Protein AF-A0A2V7RT54-F1 (afdb_monomer_lite)

Secondary structure (DSSP, 8-state):
-EEEEEEEES-HHHHHHHHHHHHH-TTEEEEEEEEEEEEEETTEEEEEEEEEEEE----GGG--PPP-----

Sequence (72 aa):
V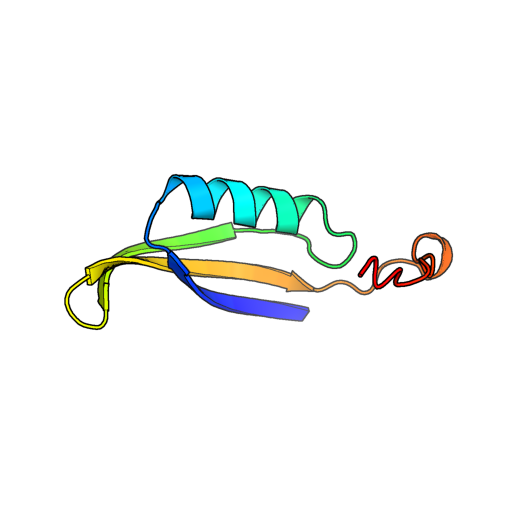RIRMIGLTPDIQALTRFMRQLESSPFFADVQLNNSQLASDQGKDVTQFTLDVTYTRPDTSVIHRVPLSSAK

Radius of gyration: 15.37 Å; chains: 1; bounding box: 38×24×32 Å

pLDDT: mean 87.2, std 9.38, range [47.59, 95.75]

Structure (mmCIF, N/CA/C/O backbone):
data_AF-A0A2V7RT54-F1
#
_entry.id   AF-A0A2V7RT54-F1
#
loop_
_atom_site.group_PDB
_atom_site.id
_atom_site.type_symbol
_atom_site.label_atom_id
_atom_site.label_alt_id
_atom_site.label_comp_id
_atom_site.label_asym_id
_atom_site.label_entity_id
_atom_site.label_seq_id
_atom_site.pdbx_PDB_ins_code
_atom_site.Cartn_x
_atom_site.Cartn_y
_atom_site.Cartn_z
_atom_site.occupancy
_atom_site.B_iso_or_equiv
_atom_site.auth_seq_id
_atom_site.auth_comp_id
_atom_site.auth_asym_id
_atom_site.auth_atom_id
_atom_site.pdbx_PDB_model_num
ATOM 1 N N . VAL A 1 1 ? 2.377 -3.702 -15.474 1.00 89.62 1 VAL A N 1
ATOM 2 C CA . VAL A 1 1 ? 1.054 -4.343 -15.238 1.00 89.62 1 VAL A CA 1
ATOM 3 C C . VAL A 1 1 ? 0.359 -3.583 -14.132 1.00 89.62 1 VAL A C 1
ATOM 5 O O . VAL A 1 1 ? 1.005 -3.348 -13.125 1.00 89.62 1 VAL A O 1
ATOM 8 N N . ARG A 1 2 ? -0.900 -3.168 -14.291 1.00 91.12 2 ARG A N 1
ATOM 9 C CA . ARG A 1 2 ? -1.609 -2.459 -13.216 1.00 91.12 2 ARG A CA 1
ATOM 10 C C . ARG A 1 2 ? -2.265 -3.467 -12.273 1.00 91.12 2 ARG A C 1
ATOM 12 O O . ARG A 1 2 ? -2.915 -4.398 -12.738 1.00 91.12 2 ARG A O 1
ATOM 19 N N . ILE A 1 3 ? -2.049 -3.300 -10.977 1.00 93.38 3 ILE A N 1
ATOM 20 C CA . ILE A 1 3 ? -2.532 -4.178 -9.914 1.00 93.38 3 ILE A CA 1
ATOM 21 C C . ILE A 1 3 ? -3.413 -3.349 -8.989 1.00 93.38 3 ILE A C 1
ATOM 23 O O . ILE A 1 3 ? -3.036 -2.248 -8.592 1.00 93.38 3 ILE A O 1
ATOM 27 N N . ARG A 1 4 ? -4.568 -3.905 -8.627 1.00 94.62 4 ARG A N 1
ATOM 28 C CA . ARG A 1 4 ? -5.427 -3.370 -7.577 1.00 94.62 4 ARG A CA 1
ATOM 29 C C . ARG A 1 4 ? -5.262 -4.204 -6.316 1.00 94.62 4 ARG A C 1
ATOM 31 O O . ARG A 1 4 ? -5.475 -5.412 -6.350 1.00 94.62 4 ARG A O 1
ATOM 38 N N . MET A 1 5 ? -4.900 -3.559 -5.218 1.00 93.38 5 MET A N 1
ATOM 39 C CA . MET A 1 5 ? -4.774 -4.168 -3.899 1.00 93.38 5 MET A CA 1
ATOM 40 C C . MET A 1 5 ? -5.907 -3.680 -3.009 1.00 93.38 5 MET A C 1
ATOM 42 O O . MET A 1 5 ? -6.109 -2.478 -2.862 1.00 93.38 5 MET A O 1
ATOM 46 N N . ILE A 1 6 ? -6.634 -4.617 -2.408 1.00 94.81 6 ILE A N 1
ATOM 47 C CA . ILE A 1 6 ? -7.675 -4.332 -1.421 1.00 94.81 6 ILE A CA 1
ATOM 48 C C . ILE A 1 6 ? -7.179 -4.895 -0.097 1.00 94.81 6 ILE A C 1
ATOM 50 O O . ILE A 1 6 ? -6.838 -6.074 -0.021 1.00 94.81 6 ILE A O 1
ATOM 54 N N . GLY A 1 7 ? -7.096 -4.042 0.917 1.00 93.00 7 GLY A N 1
ATOM 55 C CA . GLY A 1 7 ? -6.549 -4.403 2.217 1.00 93.00 7 GLY A CA 1
ATOM 56 C C . GLY A 1 7 ? -7.363 -3.830 3.364 1.00 93.00 7 GLY A C 1
ATOM 57 O O . GLY A 1 7 ? -8.160 -2.908 3.187 1.00 93.00 7 GLY A O 1
ATOM 58 N N . LEU A 1 8 ? -7.134 -4.395 4.546 1.00 94.31 8 LEU A N 1
ATOM 59 C CA . LEU A 1 8 ? -7.670 -3.921 5.815 1.00 94.31 8 LEU A CA 1
ATOM 60 C C . LEU A 1 8 ? -6.504 -3.462 6.686 1.00 94.31 8 LEU A C 1
ATOM 62 O O . LEU A 1 8 ? -5.461 -4.116 6.733 1.00 94.31 8 LEU A O 1
ATOM 66 N N . THR A 1 9 ? -6.679 -2.350 7.387 1.00 92.31 9 THR A N 1
ATOM 67 C CA . THR A 1 9 ? -5.737 -1.890 8.405 1.00 92.31 9 THR A CA 1
ATOM 68 C C . THR A 1 9 ? -6.486 -1.462 9.664 1.00 92.31 9 THR A C 1
ATOM 70 O O . THR A 1 9 ? -7.489 -0.764 9.551 1.00 92.31 9 THR A O 1
ATOM 73 N N . PRO A 1 10 ? -6.027 -1.822 10.872 1.00 89.44 10 PRO A N 1
ATOM 74 C CA . PRO A 1 10 ? -6.609 -1.300 12.108 1.00 89.44 10 PRO A CA 1
ATOM 75 C C . PRO A 1 10 ? -6.248 0.176 12.353 1.00 89.44 10 PRO A C 1
ATOM 77 O O . PRO A 1 10 ? -6.872 0.835 13.173 1.00 89.44 10 PRO A O 1
ATOM 80 N N . ASP A 1 11 ? -5.226 0.691 11.663 1.00 85.75 11 ASP A N 1
ATOM 81 C CA . ASP A 1 11 ? -4.674 2.030 11.867 1.00 85.75 11 ASP A CA 1
ATOM 82 C C . ASP A 1 11 ? -4.388 2.697 10.514 1.00 85.75 11 ASP A C 1
ATOM 84 O O . ASP A 1 11 ? -3.647 2.164 9.680 1.00 85.75 11 ASP A O 1
ATOM 88 N N . ILE A 1 12 ? -4.944 3.889 10.297 1.00 83.19 12 ILE A N 1
ATOM 89 C CA . ILE A 1 12 ? -4.712 4.667 9.076 1.00 83.19 12 ILE A CA 1
ATOM 90 C C . ILE A 1 12 ? -3.233 5.056 8.914 1.00 83.19 12 ILE A C 1
ATOM 92 O O . ILE A 1 12 ? -2.732 5.141 7.795 1.00 83.19 12 ILE A O 1
ATOM 96 N N . GLN A 1 13 ? -2.479 5.212 10.006 1.00 89.62 13 GLN A N 1
ATOM 97 C CA . GLN A 1 13 ? -1.042 5.489 9.928 1.00 89.62 13 GLN A CA 1
ATOM 98 C C . GLN A 1 13 ? -0.257 4.279 9.404 1.00 89.62 13 GLN A C 1
ATOM 100 O O . GLN A 1 13 ? 0.779 4.445 8.756 1.00 89.62 13 GLN A O 1
ATOM 105 N N . ALA A 1 14 ? -0.748 3.057 9.636 1.00 88.81 14 ALA A N 1
ATOM 106 C CA . ALA A 1 14 ? -0.160 1.854 9.056 1.00 88.81 14 ALA A CA 1
ATOM 107 C C . ALA A 1 14 ? -0.353 1.799 7.532 1.00 88.81 14 ALA A C 1
ATOM 109 O O . ALA A 1 14 ? 0.564 1.359 6.840 1.00 88.81 14 ALA A O 1
ATOM 110 N N . LEU A 1 15 ? -1.463 2.332 7.000 1.00 90.56 15 LEU A N 1
ATOM 111 C CA . LEU A 1 15 ? -1.645 2.499 5.553 1.00 90.56 15 LEU A CA 1
ATOM 112 C C . LEU A 1 15 ? -0.593 3.447 4.970 1.00 90.56 15 LEU A C 1
ATOM 114 O O . LEU A 1 15 ? 0.065 3.093 3.995 1.00 90.56 15 LEU A O 1
ATOM 118 N N . THR A 1 16 ? -0.368 4.609 5.588 1.00 90.88 16 THR A N 1
ATOM 119 C CA . THR A 1 16 ? 0.663 5.552 5.125 1.00 90.88 16 THR A CA 1
ATOM 120 C C . THR A 1 16 ? 2.047 4.897 5.097 1.00 90.88 16 THR A C 1
ATOM 122 O O . THR A 1 16 ? 2.773 5.027 4.112 1.00 90.88 16 THR A O 1
ATOM 125 N N . ARG A 1 17 ? 2.414 4.138 6.142 1.00 92.62 17 ARG A N 1
ATOM 126 C CA . ARG A 1 17 ? 3.685 3.387 6.175 1.00 92.62 17 ARG A CA 1
ATOM 127 C C . ARG A 1 17 ? 3.759 2.330 5.074 1.00 92.62 17 ARG A C 1
ATOM 129 O O . ARG A 1 17 ? 4.793 2.212 4.424 1.00 92.62 17 ARG A O 1
ATOM 136 N N . PHE A 1 18 ? 2.674 1.598 4.845 1.00 92.00 18 PHE A N 1
ATOM 137 C CA . PHE A 1 18 ? 2.599 0.590 3.793 1.00 92.00 18 PHE A CA 1
ATOM 138 C C . PHE A 1 18 ? 2.769 1.206 2.398 1.00 92.00 18 PHE A C 1
ATOM 140 O O . PHE A 1 18 ? 3.561 0.710 1.601 1.00 92.00 18 PHE A O 1
ATOM 147 N N . MET A 1 19 ? 2.116 2.340 2.124 1.00 92.56 19 MET A N 1
ATOM 148 C CA . MET A 1 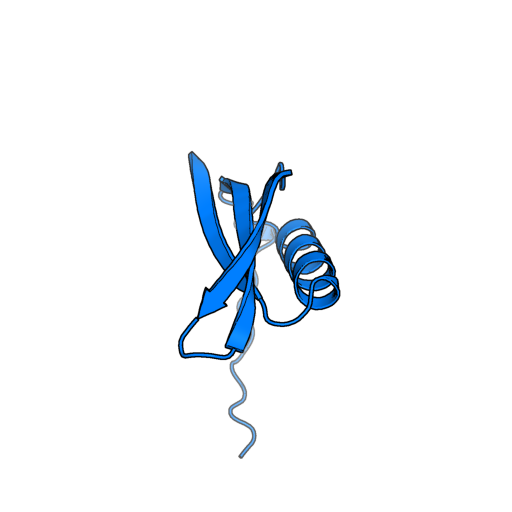19 ? 2.302 3.078 0.871 1.00 92.56 19 MET A CA 1
ATOM 149 C C . MET A 1 19 ? 3.759 3.508 0.679 1.00 92.56 19 MET A C 1
ATOM 151 O O . MET A 1 19 ? 4.311 3.291 -0.394 1.00 92.56 19 MET A O 1
ATOM 155 N N . ARG A 1 20 ? 4.425 4.019 1.725 1.00 92.62 20 ARG A N 1
ATOM 156 C CA . ARG A 1 20 ? 5.857 4.371 1.658 1.00 92.62 20 ARG A CA 1
ATOM 157 C C . ARG A 1 20 ? 6.752 3.174 1.350 1.00 92.62 20 ARG A C 1
ATOM 159 O O . ARG A 1 20 ? 7.702 3.301 0.585 1.00 92.62 20 ARG A O 1
ATOM 166 N N . GLN A 1 21 ? 6.453 2.009 1.920 1.00 92.00 21 GLN A N 1
ATOM 167 C CA . GLN A 1 21 ? 7.192 0.784 1.618 1.00 92.00 21 GLN A CA 1
ATOM 168 C C . GLN A 1 21 ? 6.988 0.348 0.163 1.00 92.00 21 GLN A C 1
ATOM 170 O O . GLN A 1 21 ? 7.954 -0.042 -0.493 1.00 92.00 21 GLN A O 1
ATOM 175 N N . LEU A 1 22 ? 5.765 0.469 -0.364 1.00 92.00 22 LEU A N 1
ATOM 176 C CA . LEU A 1 22 ? 5.484 0.200 -1.773 1.00 92.00 22 LEU A CA 1
ATOM 177 C C . LEU A 1 22 ? 6.233 1.169 -2.692 1.00 92.00 22 LEU A C 1
ATOM 179 O O . LEU A 1 22 ? 6.848 0.716 -3.648 1.00 92.00 22 LEU A O 1
ATOM 183 N N . GLU A 1 23 ? 6.246 2.464 -2.373 1.00 90.38 23 GLU A N 1
ATOM 184 C CA . GLU A 1 23 ? 6.996 3.485 -3.120 1.00 90.38 23 GLU A CA 1
ATOM 185 C C . GLU A 1 23 ? 8.516 3.260 -3.085 1.00 90.38 23 GLU A C 1
ATOM 187 O O . GLU A 1 23 ? 9.207 3.579 -4.046 1.00 90.38 23 GLU A O 1
ATOM 192 N N . SER A 1 24 ? 9.054 2.700 -1.995 1.00 91.31 24 SER A N 1
ATOM 193 C CA . SER A 1 24 ? 10.481 2.354 -1.910 1.00 91.31 24 SER A CA 1
ATOM 194 C C . SER A 1 24 ? 10.866 1.098 -2.700 1.00 91.31 24 SER A C 1
ATOM 196 O O . SER A 1 24 ? 12.052 0.817 -2.876 1.00 91.31 24 SER A O 1
ATOM 198 N N . SER A 1 25 ? 9.883 0.312 -3.147 1.00 89.06 25 SER A N 1
ATOM 199 C CA . SER A 1 25 ? 10.131 -0.936 -3.856 1.00 89.06 25 SER A CA 1
ATOM 200 C C . SER A 1 25 ? 10.500 -0.665 -5.315 1.00 89.06 25 SER A C 1
ATOM 202 O O . SER A 1 25 ? 9.747 0.005 -6.015 1.00 89.06 25 SER A O 1
ATOM 204 N N . PRO A 1 26 ? 11.568 -1.281 -5.852 1.00 87.56 26 PRO A N 1
ATOM 205 C CA . PRO A 1 26 ? 11.901 -1.154 -7.271 1.00 87.56 26 PRO A CA 1
ATOM 206 C C . PRO A 1 26 ? 10.894 -1.885 -8.183 1.00 87.56 26 PRO A C 1
ATOM 208 O O . PRO A 1 26 ? 10.943 -1.755 -9.405 1.00 87.56 26 PRO A O 1
ATOM 211 N N . PHE A 1 27 ? 9.989 -2.684 -7.609 1.00 89.06 27 PHE A N 1
ATOM 212 C CA . PHE A 1 27 ? 8.992 -3.456 -8.350 1.00 89.06 27 PHE A CA 1
ATOM 213 C C . PHE A 1 27 ? 7.672 -2.716 -8.569 1.00 89.06 27 PHE A C 1
ATOM 215 O O . PHE A 1 27 ? 6.872 -3.146 -9.404 1.00 89.06 27 PHE A O 1
ATOM 222 N N . PHE A 1 28 ? 7.411 -1.656 -7.805 1.00 91.50 28 PHE A N 1
ATOM 223 C CA . PHE A 1 28 ? 6.136 -0.953 -7.831 1.00 91.50 28 PHE A CA 1
ATOM 224 C C . PHE A 1 28 ? 6.351 0.528 -8.123 1.00 91.50 28 PHE A C 1
ATOM 226 O O . PHE A 1 28 ? 7.219 1.173 -7.550 1.00 91.50 28 PHE A O 1
ATOM 233 N N . ALA A 1 29 ? 5.526 1.058 -9.012 1.00 89.69 29 ALA A N 1
ATOM 234 C CA . ALA A 1 29 ? 5.452 2.465 -9.365 1.00 89.69 29 ALA A CA 1
ATOM 235 C C . ALA A 1 29 ? 3.990 2.926 -9.310 1.00 89.69 29 ALA A C 1
ATOM 237 O O . ALA A 1 29 ? 3.074 2.104 -9.209 1.00 89.69 29 ALA A O 1
ATOM 238 N N . ASP A 1 30 ? 3.771 4.238 -9.389 1.00 91.44 30 ASP A N 1
ATOM 239 C CA . ASP A 1 30 ? 2.438 4.852 -9.450 1.00 91.44 30 ASP A CA 1
ATOM 240 C C . ASP A 1 30 ? 1.490 4.386 -8.332 1.00 91.44 30 ASP A C 1
ATOM 242 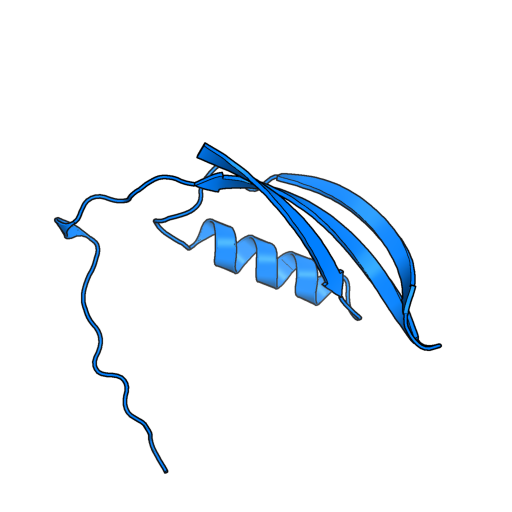O O . ASP A 1 30 ? 0.345 4.013 -8.591 1.00 91.44 30 ASP A O 1
ATOM 246 N N . VAL A 1 31 ? 1.967 4.370 -7.083 1.00 92.31 31 VAL A N 1
ATOM 247 C CA . VAL A 1 31 ? 1.146 3.970 -5.934 1.00 92.31 31 VAL A CA 1
ATOM 248 C C . VAL A 1 31 ? 0.083 5.031 -5.667 1.00 92.31 31 VAL A C 1
ATOM 250 O O . VAL A 1 31 ? 0.401 6.164 -5.321 1.00 92.31 31 VAL A O 1
ATOM 253 N N . GLN A 1 32 ? -1.188 4.669 -5.831 1.00 94.06 32 GLN A N 1
ATOM 254 C CA . GLN A 1 32 ? -2.318 5.589 -5.703 1.00 94.06 32 GLN A CA 1
ATOM 255 C C . GLN A 1 32 ? -3.391 5.013 -4.783 1.00 94.06 32 GLN A C 1
ATOM 257 O O . GLN A 1 32 ? -3.858 3.889 -4.977 1.00 94.06 32 GLN A O 1
ATOM 262 N N . LEU A 1 33 ? -3.821 5.805 -3.799 1.00 93.81 33 LEU A N 1
ATOM 263 C CA . LEU A 1 33 ? -4.966 5.483 -2.951 1.00 93.81 33 LEU A CA 1
ATOM 264 C C . LEU A 1 33 ? -6.258 5.845 -3.679 1.00 93.81 33 LEU A C 1
ATOM 266 O O . LEU A 1 33 ? -6.542 7.015 -3.903 1.00 93.81 33 LEU A O 1
ATOM 270 N N . ASN A 1 34 ? -7.027 4.825 -4.052 1.00 94.31 34 ASN A N 1
ATOM 271 C CA . ASN A 1 34 ? -8.277 4.989 -4.786 1.00 94.31 34 ASN A CA 1
ATOM 272 C C . ASN A 1 34 ? -9.467 5.163 -3.830 1.00 94.31 34 ASN A C 1
ATOM 274 O O . ASN A 1 34 ? -10.322 6.016 -4.038 1.00 94.31 34 ASN A O 1
ATOM 278 N N . ASN A 1 35 ? -9.510 4.383 -2.746 1.00 92.69 35 ASN A N 1
ATOM 279 C CA . ASN A 1 35 ? -10.558 4.505 -1.733 1.00 92.69 35 ASN A CA 1
ATOM 280 C C . ASN A 1 35 ? -10.036 4.133 -0.339 1.00 92.69 35 ASN A C 1
ATOM 282 O O . ASN A 1 35 ? -9.157 3.279 -0.216 1.00 92.69 35 ASN A O 1
ATOM 286 N N . SER A 1 36 ? -10.606 4.744 0.697 1.00 92.25 36 SER A N 1
ATOM 287 C CA . SER A 1 36 ? -10.377 4.424 2.105 1.00 92.25 36 SER A CA 1
ATOM 288 C C . SER A 1 36 ? -11.659 4.675 2.892 1.00 92.25 36 SER A C 1
ATOM 290 O O . SER A 1 36 ? -12.170 5.792 2.896 1.00 92.25 36 SER A O 1
ATOM 292 N N . GLN A 1 37 ? -12.165 3.654 3.579 1.00 92.81 37 GLN A N 1
ATOM 293 C CA . GLN A 1 37 ? -13.410 3.731 4.342 1.00 92.81 37 GLN A CA 1
ATOM 294 C C . GLN A 1 37 ? -13.337 2.896 5.619 1.00 92.81 37 GLN A C 1
ATOM 296 O O . GLN A 1 37 ? -12.656 1.870 5.661 1.00 92.81 37 GLN A O 1
ATOM 301 N N . LEU A 1 38 ? -14.058 3.327 6.653 1.00 91.62 38 LEU A N 1
ATOM 302 C CA . LEU A 1 38 ? -14.233 2.532 7.866 1.00 91.62 38 LEU A CA 1
ATOM 303 C C . LEU A 1 38 ? -15.078 1.292 7.550 1.00 91.62 38 LEU A C 1
ATOM 305 O O . LEU A 1 38 ? -16.077 1.369 6.835 1.00 91.62 38 LEU A O 1
ATOM 309 N N . ALA A 1 39 ? -14.661 0.156 8.083 1.00 91.00 39 ALA A N 1
ATOM 310 C CA . ALA A 1 39 ? -15.307 -1.138 7.961 1.00 91.00 39 ALA A CA 1
ATOM 311 C C . ALA A 1 39 ? -15.228 -1.864 9.309 1.00 91.00 39 ALA A C 1
ATOM 313 O O . ALA A 1 39 ? -14.391 -1.545 10.151 1.00 91.00 39 ALA A O 1
ATOM 314 N N . SER A 1 40 ? -16.091 -2.853 9.515 1.00 89.75 40 SER A N 1
ATOM 315 C CA . SER A 1 40 ? -15.990 -3.750 10.664 1.00 89.75 40 SER A CA 1
ATOM 316 C C . SER A 1 40 ? -15.554 -5.122 10.170 1.00 89.75 40 SER A C 1
ATOM 318 O O . SER A 1 40 ? -16.199 -5.685 9.285 1.00 89.75 40 SER A O 1
ATOM 320 N N . ASP A 1 41 ? -14.464 -5.650 10.723 1.00 88.00 41 ASP A N 1
ATOM 321 C CA . ASP A 1 41 ? -14.004 -7.016 10.475 1.00 88.00 41 ASP A CA 1
ATOM 322 C C . ASP A 1 41 ? -13.948 -7.772 11.802 1.00 88.00 41 ASP A C 1
ATOM 324 O O . ASP A 1 41 ? -13.270 -7.358 12.742 1.00 88.00 41 ASP A O 1
ATOM 328 N N . GLN A 1 42 ? -14.712 -8.862 11.904 1.00 86.62 42 GLN A N 1
ATOM 329 C CA . GLN A 1 42 ? -14.782 -9.714 13.102 1.00 86.62 42 GLN A CA 1
ATOM 330 C C . GLN A 1 42 ? -15.042 -8.937 14.413 1.00 86.62 42 GLN A C 1
ATOM 332 O O . GLN A 1 42 ? -14.518 -9.281 15.472 1.00 86.62 42 GLN A O 1
ATOM 337 N N . GLY A 1 43 ? -15.849 -7.872 14.345 1.00 86.62 43 GLY A N 1
ATOM 338 C CA . GLY A 1 43 ? -16.186 -7.031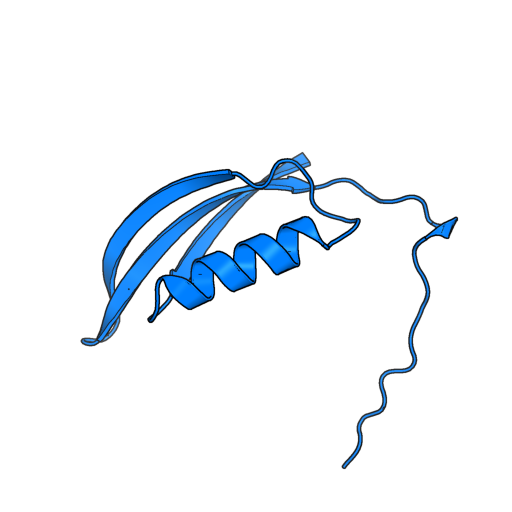 15.498 1.00 86.62 43 GLY A CA 1
ATOM 339 C C . GLY A 1 43 ? -15.107 -6.017 15.891 1.00 86.62 43 GLY A C 1
ATOM 340 O O . GLY A 1 43 ? -15.210 -5.414 16.957 1.00 86.62 43 GLY A O 1
ATOM 341 N N . LYS A 1 44 ? -14.080 -5.820 15.057 1.00 87.94 44 LYS A N 1
ATOM 342 C CA . LYS A 1 44 ? -13.102 -4.736 15.193 1.00 87.94 44 LYS A CA 1
ATOM 343 C C . LYS A 1 44 ? -13.327 -3.683 14.122 1.00 87.94 44 LYS A C 1
ATOM 345 O O . LYS A 1 44 ? -13.499 -4.012 12.949 1.00 87.94 44 LYS A O 1
ATOM 350 N N . ASP A 1 45 ? -13.254 -2.424 14.531 1.00 90.06 45 ASP A N 1
ATOM 351 C CA . ASP A 1 45 ? -13.240 -1.307 13.598 1.00 90.06 45 ASP A CA 1
ATOM 352 C C . ASP A 1 45 ? -11.890 -1.269 12.884 1.00 90.06 45 ASP A C 1
ATOM 354 O O . ASP A 1 45 ? -10.823 -1.187 13.498 1.00 90.06 45 ASP A O 1
ATOM 358 N N . VAL A 1 46 ? -11.947 -1.371 11.564 1.00 93.69 46 VAL A N 1
ATOM 359 C CA . VAL A 1 46 ? -10.798 -1.350 10.667 1.00 93.69 46 VAL A CA 1
ATOM 360 C C . VAL A 1 46 ? -11.056 -0.351 9.548 1.00 93.69 46 VAL A C 1
ATOM 362 O O . VAL A 1 46 ? -12.174 0.079 9.291 1.00 93.69 46 VAL A O 1
ATOM 365 N N . THR A 1 47 ? -10.006 0.042 8.850 1.00 92.88 47 THR A N 1
ATOM 366 C CA . THR A 1 47 ? -10.102 0.810 7.615 1.00 92.88 47 THR A CA 1
ATOM 367 C C . THR A 1 47 ? -9.839 -0.119 6.445 1.00 92.88 47 THR A C 1
ATOM 369 O O . THR A 1 47 ? -8.754 -0.694 6.331 1.00 92.88 47 THR A O 1
ATOM 372 N N . GLN A 1 48 ? -10.819 -0.252 5.559 1.00 94.38 48 GLN A N 1
ATOM 373 C CA . GLN A 1 48 ? -10.620 -0.878 4.265 1.00 94.38 48 GLN A CA 1
ATOM 374 C C . GLN A 1 48 ? -10.080 0.152 3.282 1.00 94.38 48 GLN A C 1
ATOM 376 O O . GLN A 1 48 ? -10.661 1.223 3.111 1.00 94.38 48 GLN A O 1
ATOM 381 N N . PHE A 1 49 ? -9.004 -0.198 2.589 1.00 94.69 49 PHE A N 1
ATOM 382 C CA . PHE A 1 49 ? -8.409 0.642 1.563 1.00 94.69 49 PHE A CA 1
ATOM 383 C C . PHE A 1 49 ? -8.280 -0.101 0.238 1.00 94.69 49 PHE A C 1
ATOM 385 O O . PHE A 1 49 ? -8.165 -1.326 0.184 1.00 94.69 49 PHE A O 1
ATOM 392 N N . THR A 1 50 ? -8.301 0.662 -0.849 1.00 95.75 50 THR A N 1
ATOM 393 C CA . THR A 1 50 ? -8.023 0.181 -2.201 1.00 95.75 50 THR A CA 1
ATOM 394 C C . THR A 1 50 ? -6.880 0.993 -2.783 1.00 95.75 50 THR A C 1
ATOM 396 O O . THR A 1 50 ? -6.998 2.209 -2.928 1.00 95.75 50 THR A O 1
ATOM 399 N N . LEU A 1 51 ? -5.788 0.316 -3.122 1.00 95.06 51 LEU A N 1
ATOM 400 C CA . LEU A 1 51 ? -4.628 0.891 -3.791 1.00 95.06 51 LEU A CA 1
ATOM 401 C C . LEU A 1 51 ? -4.580 0.396 -5.231 1.00 95.06 51 LEU A C 1
ATOM 403 O O . LEU A 1 51 ? -4.737 -0.796 -5.485 1.00 95.06 51 LEU A O 1
ATOM 407 N N . ASP A 1 52 ? -4.308 1.298 -6.162 1.00 95.50 52 ASP A N 1
ATOM 408 C CA . ASP A 1 52 ? -3.895 0.940 -7.512 1.00 95.50 52 ASP A CA 1
ATOM 409 C C . ASP A 1 52 ? -2.385 1.188 -7.625 1.00 95.50 52 ASP A C 1
ATOM 411 O O . ASP A 1 52 ? -1.893 2.237 -7.216 1.00 95.50 52 ASP A O 1
ATOM 415 N N . VAL A 1 53 ? -1.647 0.212 -8.155 1.00 94.75 53 VAL A N 1
ATOM 416 C CA . VAL A 1 53 ? -0.193 0.290 -8.361 1.00 94.75 53 VAL A CA 1
ATOM 417 C C . VAL A 1 53 ? 0.184 -0.245 -9.736 1.00 94.75 53 VAL A C 1
ATOM 419 O O . VAL A 1 53 ? -0.502 -1.102 -10.297 1.00 94.75 53 VAL A O 1
ATOM 422 N N . THR A 1 54 ? 1.310 0.201 -10.273 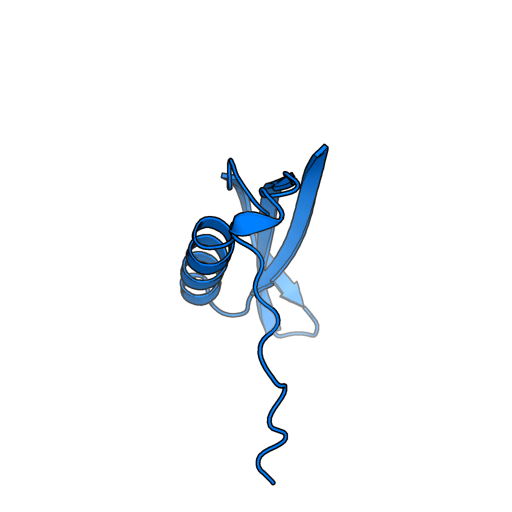1.00 94.06 54 THR A N 1
ATOM 423 C CA . THR A 1 54 ? 1.910 -0.361 -11.482 1.00 94.06 54 THR A CA 1
ATOM 424 C C . THR A 1 54 ? 3.064 -1.275 -11.089 1.00 94.06 54 THR A C 1
ATOM 426 O O . THR A 1 54 ? 4.070 -0.829 -10.554 1.00 94.06 54 THR A O 1
ATOM 429 N N . TYR A 1 55 ? 2.952 -2.567 -11.384 1.00 90.06 55 TYR A N 1
ATOM 430 C CA . TYR A 1 55 ? 4.079 -3.490 -11.331 1.00 90.06 55 TYR A CA 1
ATOM 431 C C . TYR A 1 55 ? 4.981 -3.314 -12.550 1.00 90.06 55 TYR A C 1
ATOM 433 O O . TYR A 1 55 ? 4.530 -3.443 -13.701 1.00 90.06 55 TYR A O 1
ATOM 441 N N . THR A 1 56 ? 6.260 -3.102 -12.275 1.00 85.12 56 THR A N 1
ATOM 442 C CA . THR A 1 56 ? 7.348 -3.056 -13.247 1.00 85.12 56 THR A CA 1
ATOM 443 C C . THR A 1 56 ? 8.413 -4.057 -12.832 1.00 85.12 56 THR A C 1
ATOM 445 O O . THR A 1 56 ? 8.751 -4.153 -11.658 1.00 85.12 56 THR A O 1
ATOM 448 N N . ARG A 1 57 ? 8.964 -4.816 -13.784 1.00 82.62 57 ARG A N 1
ATOM 449 C CA . ARG A 1 57 ? 10.153 -5.625 -13.503 1.00 82.62 57 ARG A CA 1
ATOM 450 C C . ARG A 1 57 ? 11.355 -4.670 -13.471 1.00 82.62 57 ARG A C 1
ATOM 452 O O . ARG A 1 57 ? 11.648 -4.101 -14.523 1.00 82.62 57 ARG A O 1
ATOM 459 N N . PRO A 1 58 ? 12.023 -4.478 -12.320 1.00 77.50 58 PRO A N 1
ATOM 460 C CA . PRO A 1 58 ? 13.213 -3.648 -12.267 1.00 77.50 58 PRO A CA 1
ATOM 461 C C . PRO A 1 58 ? 14.356 -4.312 -13.027 1.00 77.50 58 PRO A C 1
ATOM 463 O O . PRO A 1 58 ? 14.340 -5.526 -13.261 1.00 77.50 58 PRO A O 1
ATOM 466 N N . ASP A 1 59 ? 15.348 -3.510 -13.409 1.00 79.38 59 ASP A N 1
ATOM 467 C CA . ASP A 1 59 ? 16.574 -4.024 -14.008 1.00 79.38 59 ASP A CA 1
ATOM 468 C C . ASP A 1 59 ? 17.196 -5.083 -13.083 1.00 79.38 59 ASP A C 1
ATOM 470 O O . ASP A 1 59 ? 17.316 -4.910 -11.872 1.00 79.38 59 ASP A O 1
ATOM 474 N N . THR A 1 60 ? 17.593 -6.211 -13.659 1.00 76.81 60 THR A N 1
ATOM 475 C CA . THR A 1 60 ? 18.284 -7.279 -12.937 1.00 76.81 60 THR A CA 1
ATOM 476 C C . THR A 1 60 ? 19.570 -6.810 -12.255 1.00 76.81 60 THR A C 1
ATOM 478 O O . THR A 1 60 ? 19.982 -7.432 -11.280 1.00 76.81 60 THR A O 1
ATOM 481 N N . SER A 1 61 ? 20.174 -5.711 -12.721 1.00 77.25 61 SER A N 1
ATOM 482 C CA . SER A 1 61 ? 21.363 -5.103 -12.116 1.00 77.25 61 SER A CA 1
ATOM 483 C C . SER A 1 61 ? 21.120 -4.531 -10.713 1.00 77.25 61 SER A C 1
ATOM 485 O O . SER A 1 61 ? 22.049 -4.523 -9.910 1.00 77.25 61 SER A O 1
ATOM 487 N N . VAL A 1 62 ? 19.886 -4.115 -10.389 1.00 71.69 62 VAL A N 1
ATOM 488 C CA . VAL A 1 62 ? 19.517 -3.552 -9.074 1.00 71.69 62 VAL A CA 1
ATOM 489 C C . VAL A 1 62 ? 18.926 -4.590 -8.111 1.00 71.69 62 VAL A C 1
ATOM 491 O O . VAL A 1 62 ? 18.644 -4.282 -6.953 1.00 71.69 62 VAL A O 1
ATOM 494 N N . ILE A 1 63 ? 18.724 -5.832 -8.566 1.00 73.75 63 ILE A N 1
ATOM 495 C CA . ILE A 1 63 ? 18.194 -6.922 -7.741 1.00 73.75 63 ILE A CA 1
ATOM 496 C C . ILE A 1 63 ? 19.366 -7.728 -7.176 1.00 73.75 63 ILE A C 1
ATOM 498 O O . ILE A 1 63 ? 19.997 -8.518 -7.879 1.00 73.75 63 ILE A O 1
ATOM 502 N N . HIS A 1 64 ? 19.615 -7.598 -5.875 1.00 72.69 64 HIS A N 1
ATOM 503 C CA . HIS A 1 64 ? 20.640 -8.378 -5.183 1.00 72.69 64 HIS A CA 1
ATOM 504 C C . HIS A 1 64 ? 20.004 -9.403 -4.245 1.00 72.69 64 HIS A C 1
ATOM 506 O O . HIS A 1 64 ? 19.044 -9.116 -3.531 1.00 72.69 64 HIS A O 1
ATOM 512 N N . ARG A 1 65 ? 20.544 -10.625 -4.242 1.00 78.44 65 ARG A N 1
ATOM 513 C CA . ARG A 1 65 ? 20.131 -11.663 -3.293 1.00 78.44 65 ARG A CA 1
ATOM 514 C C . ARG A 1 65 ? 20.768 -11.367 -1.943 1.00 78.44 65 ARG A C 1
ATOM 516 O O . ARG A 1 65 ? 21.989 -11.285 -1.852 1.00 78.44 65 ARG A O 1
ATOM 523 N N . VAL A 1 66 ? 19.945 -11.253 -0.908 1.00 80.31 66 VAL A N 1
ATOM 524 C CA . VAL A 1 66 ? 20.413 -11.157 0.475 1.00 80.31 66 VAL A CA 1
ATOM 525 C C . VAL A 1 66 ? 20.272 -12.519 1.159 1.00 80.31 66 VAL A C 1
ATOM 527 O O . VAL A 1 66 ? 19.264 -13.199 0.945 1.00 80.31 66 VAL A O 1
ATOM 530 N N . PRO A 1 67 ? 21.265 -12.962 1.949 1.00 78.81 67 PRO A N 1
ATOM 531 C CA . PRO A 1 67 ? 21.133 -14.186 2.723 1.00 7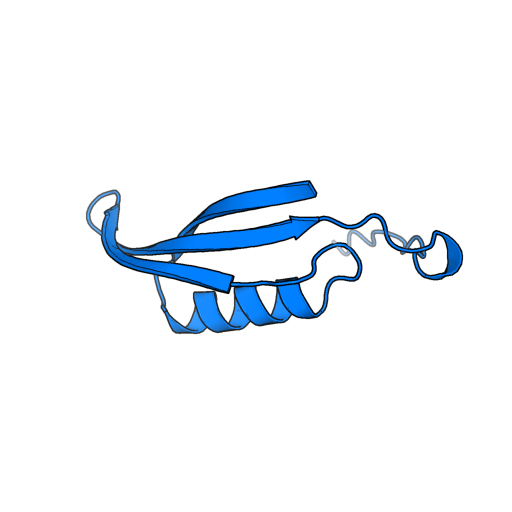8.81 67 PRO A CA 1
ATOM 532 C C . PRO A 1 67 ? 20.015 -14.021 3.759 1.00 78.81 67 PRO A C 1
ATOM 534 O O . PRO A 1 67 ? 20.023 -13.082 4.555 1.00 78.81 67 PRO A O 1
ATOM 537 N N . LEU A 1 68 ? 19.050 -14.942 3.755 1.00 76.31 68 LEU A N 1
ATOM 538 C CA . LEU A 1 68 ? 18.018 -15.011 4.786 1.00 76.31 68 LEU A CA 1
ATOM 539 C C . LEU A 1 68 ? 18.648 -15.607 6.050 1.00 76.31 68 LEU A C 1
ATOM 541 O O . LEU A 1 68 ? 18.753 -16.823 6.190 1.00 76.31 68 LEU A O 1
ATOM 545 N N . SER A 1 69 ? 19.119 -14.746 6.951 1.00 72.00 69 SER A N 1
ATOM 546 C CA . SER A 1 69 ? 19.553 -15.163 8.284 1.00 72.00 69 SER A CA 1
ATOM 547 C C . SER A 1 69 ? 18.318 -15.447 9.137 1.00 72.00 69 SER A C 1
ATOM 549 O O . SER A 1 69 ? 17.627 -14.528 9.574 1.00 72.00 69 SER A O 1
ATOM 551 N N . SER A 1 70 ? 18.027 -16.724 9.379 1.00 59.22 70 SER A N 1
ATOM 552 C CA . SER A 1 70 ? 17.151 -17.137 10.473 1.00 59.22 70 SER A CA 1
ATOM 553 C C . SER A 1 70 ? 17.934 -17.007 11.782 1.00 59.22 70 SER A C 1
ATOM 555 O O . SER A 1 70 ? 18.482 -17.991 12.281 1.00 59.22 70 SER A O 1
ATOM 557 N N . ALA A 1 71 ? 18.072 -15.788 12.305 1.00 55.59 71 ALA A N 1
ATOM 558 C CA . ALA A 1 71 ? 18.594 -15.610 13.654 1.00 55.59 71 ALA A CA 1
ATOM 559 C C . ALA A 1 71 ? 17.550 -16.163 14.635 1.00 55.59 71 ALA A C 1
ATOM 561 O O . ALA A 1 71 ? 16.418 -15.682 14.689 1.00 55.59 71 ALA A O 1
ATOM 562 N N . LYS A 1 72 ? 17.941 -17.255 15.288 1.00 47.59 72 LYS A N 1
ATOM 563 C CA . LYS A 1 72 ? 17.181 -18.036 16.261 1.00 47.59 72 LYS A CA 1
ATOM 564 C C . LYS A 1 72 ? 17.155 -17.347 17.620 1.00 47.59 72 LYS A C 1
ATOM 566 O O . LYS A 1 72 ? 18.179 -16.711 17.955 1.00 47.59 72 LYS A O 1
#

Foldseek 3Di:
DKDKDKDKALDPVVVVVVLVVQCPDLQKDDWDWPDWDWDADPNGIIIITMIIIDGDDHPPVPDDDDDPDPPD